Protein AF-A0A3A8QP65-F1 (afdb_monomer_lite)

Foldseek 3Di:
DDFDDQPADLPDDLQRVLVVQLCCCCPVVVQDNVQWDADDPPWRWIWRWAQLPDDPDDPVPPPPHSGGDTAWIWTDDNRGIDIDGDDDDPNDPDCVSVVVVVPDDDDDDDDPDD

Radius of gyration: 16.41 Å; chains: 1; bounding box: 45×26×49 Å

Organism: NCBI:txid2316722

Sequence (114 aa):
MNWEADVFAPEASPEDKREQLRMTLLQRYGVVENELTQLPAPWYGWEWRMAGTEWLGPPGEMPDGLGELLRDRWLVAGTSLVFLQVVSPESDPFPEGEAFLDSLRVTATEPAAR

pLDDT: mean 73.05, std 15.77, range [38.59, 94.69]

Structure (mmCIF, N/CA/C/O backbone):
data_AF-A0A3A8QP65-F1
#
_entry.id   AF-A0A3A8QP65-F1
#
loop_
_atom_site.group_PDB
_atom_site.id
_atom_site.type_symbol
_atom_site.label_atom_id
_atom_site.label_alt_id
_atom_site.label_comp_id
_atom_site.label_asym_id
_atom_site.label_entity_id
_atom_site.label_seq_id
_atom_site.pdbx_PDB_ins_code
_atom_site.Cartn_x
_atom_site.Cartn_y
_atom_site.Cartn_z
_atom_site.occupancy
_atom_site.B_iso_or_equiv
_atom_site.auth_seq_id
_atom_site.auth_comp_id
_atom_site.auth_asym_id
_atom_site.auth_atom_id
_atom_site.pdbx_PDB_model_num
ATOM 1 N N . MET A 1 1 ? -8.905 -14.075 -3.229 1.00 40.16 1 MET A N 1
ATOM 2 C CA . MET A 1 1 ? -8.876 -12.679 -2.753 1.00 40.16 1 MET A CA 1
ATOM 3 C C . MET A 1 1 ? -9.400 -12.703 -1.324 1.00 40.16 1 MET A C 1
ATOM 5 O O . MET A 1 1 ? -10.607 -12.756 -1.133 1.00 40.16 1 MET A O 1
ATOM 9 N N . ASN A 1 2 ? -8.505 -12.847 -0.343 1.00 38.59 2 ASN A N 1
ATOM 10 C CA . ASN A 1 2 ? -8.886 -12.865 1.070 1.00 38.59 2 ASN A CA 1
ATOM 11 C C . ASN A 1 2 ? -8.933 -11.416 1.542 1.00 38.59 2 ASN A C 1
ATOM 13 O O . ASN A 1 2 ? -7.901 -10.755 1.600 1.00 38.59 2 ASN A O 1
ATOM 17 N N . TRP A 1 3 ? -10.135 -10.917 1.808 1.00 43.22 3 TRP A N 1
ATOM 18 C CA . TRP A 1 3 ? -10.316 -9.661 2.520 1.00 43.22 3 TRP A CA 1
ATOM 19 C C . TRP A 1 3 ? -10.046 -9.948 3.996 1.00 43.22 3 TRP A C 1
ATOM 21 O O . TRP A 1 3 ? -10.887 -10.538 4.670 1.00 43.22 3 TRP A O 1
ATOM 31 N N . GLU A 1 4 ? -8.857 -9.607 4.484 1.00 52.56 4 GLU A N 1
ATOM 32 C CA . GLU A 1 4 ? -8.582 -9.612 5.921 1.00 52.56 4 GLU A CA 1
ATOM 33 C C . GLU A 1 4 ? -9.120 -8.297 6.492 1.00 52.56 4 GLU A C 1
ATOM 35 O O . GLU A 1 4 ? -8.492 -7.244 6.395 1.00 52.56 4 GLU A O 1
ATOM 40 N N . ALA A 1 5 ? -10.346 -8.346 7.012 1.00 53.06 5 ALA A N 1
ATOM 41 C CA . ALA A 1 5 ? -10.832 -7.298 7.895 1.00 53.06 5 ALA A CA 1
ATOM 42 C C . ALA A 1 5 ? -10.036 -7.394 9.206 1.00 53.06 5 ALA A C 1
ATOM 44 O O . ALA A 1 5 ? -9.870 -8.489 9.738 1.00 53.06 5 ALA A O 1
ATOM 45 N N . ASP A 1 6 ? -9.536 -6.255 9.685 1.00 61.16 6 ASP A N 1
ATOM 46 C CA . ASP A 1 6 ? -8.753 -6.115 10.924 1.00 61.16 6 ASP A CA 1
ATOM 47 C C . ASP A 1 6 ? -7.318 -6.677 10.879 1.00 61.16 6 ASP A C 1
ATOM 49 O O . ASP A 1 6 ? -6.883 -7.432 11.747 1.00 61.16 6 ASP A O 1
ATOM 53 N N . VAL A 1 7 ? -6.543 -6.236 9.881 1.00 76.25 7 VAL A N 1
ATOM 54 C CA . VAL A 1 7 ? -5.084 -6.469 9.795 1.00 76.25 7 VAL A CA 1
ATOM 55 C C . VAL A 1 7 ? -4.334 -5.804 10.955 1.00 76.25 7 VAL A C 1
ATOM 57 O O . VAL A 1 7 ? -3.292 -6.291 11.393 1.00 76.25 7 VAL A O 1
ATOM 60 N N . PHE A 1 8 ? -4.858 -4.684 11.452 1.00 84.38 8 PHE A N 1
ATOM 61 C CA . PHE A 1 8 ? -4.206 -3.865 12.462 1.00 84.38 8 PHE A CA 1
ATOM 62 C C . PHE A 1 8 ? -5.039 -3.742 13.733 1.00 84.38 8 PHE A C 1
ATOM 64 O O . PHE A 1 8 ? -6.259 -3.586 13.680 1.00 84.38 8 PHE A O 1
ATOM 71 N N . ALA A 1 9 ? -4.356 -3.709 14.878 1.00 84.25 9 ALA A N 1
ATOM 72 C CA . ALA A 1 9 ? -4.993 -3.530 16.175 1.00 84.25 9 ALA A CA 1
ATOM 73 C C . ALA A 1 9 ? -5.793 -2.204 16.233 1.00 84.25 9 ALA A C 1
ATOM 75 O O . ALA A 1 9 ? -5.262 -1.160 15.826 1.00 84.25 9 ALA A O 1
ATOM 76 N N . PRO A 1 10 ? -7.050 -2.203 16.721 1.00 83.94 10 PRO A N 1
ATOM 77 C CA . PRO A 1 10 ? -7.878 -0.997 16.831 1.00 83.94 10 PRO A CA 1
ATOM 78 C C . PRO A 1 10 ? -7.202 0.163 17.562 1.00 83.94 10 PRO A C 1
ATOM 80 O O . PRO A 1 10 ? -7.315 1.310 17.132 1.00 83.94 10 PRO A O 1
ATOM 83 N N . GLU A 1 11 ? -6.467 -0.152 18.623 1.00 88.00 11 GLU A N 1
ATOM 84 C CA . GLU A 1 11 ? -5.781 0.776 19.518 1.00 88.00 11 GLU A CA 1
ATOM 85 C C . GLU A 1 11 ? -4.469 1.345 18.963 1.00 88.00 11 GLU A C 1
ATOM 87 O O . GLU A 1 11 ? -3.961 2.326 19.505 1.00 88.00 11 GLU A O 1
ATOM 92 N N . ALA A 1 12 ? -3.914 0.759 17.899 1.00 87.81 12 ALA A N 1
ATOM 93 C CA . ALA A 1 12 ? -2.667 1.238 17.315 1.00 87.81 12 ALA A CA 1
ATOM 94 C C . ALA A 1 12 ? -2.876 2.566 16.569 1.00 87.81 12 ALA A C 1
ATOM 96 O O . ALA A 1 12 ? -3.863 2.747 15.838 1.00 87.81 12 ALA A O 1
ATOM 97 N N . SER A 1 13 ? -1.923 3.489 16.728 1.00 89.00 13 SER A N 1
ATOM 98 C CA . SER A 1 13 ? -1.936 4.758 15.997 1.00 89.00 13 SER A CA 1
ATOM 99 C C . SER A 1 13 ? -1.759 4.524 14.487 1.00 89.00 13 SER A C 1
ATOM 101 O O . SER A 1 13 ? -1.193 3.504 14.084 1.00 89.00 13 SER A O 1
ATOM 103 N N . PRO A 1 14 ? -2.231 5.430 13.612 1.00 85.75 14 PRO A N 1
ATOM 104 C CA . PRO A 1 14 ? -1.988 5.325 12.170 1.00 85.75 14 PRO A CA 1
ATOM 105 C C . PRO A 1 14 ? -0.501 5.175 11.807 1.00 85.75 14 PRO A C 1
ATOM 107 O O . PRO A 1 14 ? -0.156 4.443 10.877 1.00 85.75 14 PRO A O 1
ATOM 110 N N . GLU A 1 15 ? 0.383 5.826 12.561 1.00 89.00 15 GLU A N 1
ATOM 111 C CA . GLU A 1 15 ? 1.833 5.742 12.420 1.00 89.00 15 GLU A CA 1
ATOM 112 C C . GLU A 1 15 ? 2.362 4.348 12.779 1.00 89.00 15 GLU A C 1
ATOM 114 O O . GLU A 1 15 ? 3.121 3.772 11.998 1.00 89.00 15 GLU A O 1
ATOM 119 N N . ASP A 1 16 ? 1.908 3.772 13.897 1.00 91.62 16 ASP A N 1
ATOM 120 C CA . ASP A 1 16 ? 2.292 2.415 14.309 1.00 91.62 16 ASP A CA 1
ATOM 121 C C . ASP A 1 16 ? 1.823 1.376 13.287 1.00 91.62 16 ASP A C 1
ATOM 123 O O . ASP A 1 16 ? 2.572 0.476 12.912 1.00 91.62 16 ASP A O 1
ATOM 127 N N . LYS A 1 17 ? 0.596 1.530 12.774 1.00 91.94 17 LYS A N 1
ATOM 128 C CA . LYS A 1 17 ? 0.037 0.659 11.728 1.00 91.94 17 LYS A CA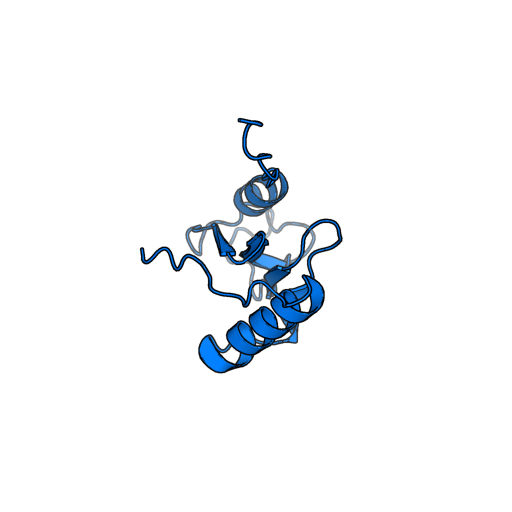 1
ATOM 129 C C . LYS A 1 17 ? 0.851 0.740 10.440 1.00 91.94 17 LYS A C 1
ATOM 131 O O . LYS A 1 17 ? 1.117 -0.283 9.809 1.00 91.94 17 LYS A O 1
ATOM 136 N N . ARG A 1 18 ? 1.294 1.943 10.058 1.00 91.81 18 ARG A N 1
ATOM 137 C CA . ARG A 1 18 ? 2.169 2.147 8.896 1.00 91.81 18 ARG A CA 1
ATOM 138 C C . ARG A 1 18 ? 3.542 1.504 9.097 1.00 91.81 18 ARG A C 1
ATOM 140 O O . ARG A 1 18 ? 4.062 0.919 8.148 1.00 91.81 18 ARG A O 1
ATOM 147 N N . GLU A 1 19 ? 4.124 1.581 10.290 1.00 93.12 19 GLU A N 1
ATOM 148 C CA . GLU A 1 19 ? 5.404 0.917 10.572 1.00 93.12 19 GLU A CA 1
ATOM 149 C C . GLU A 1 19 ? 5.250 -0.610 10.596 1.00 93.12 19 GLU A C 1
ATOM 151 O O . GLU A 1 19 ? 6.055 -1.333 10.014 1.00 93.12 19 GLU A O 1
ATOM 156 N N . GLN A 1 20 ? 4.160 -1.120 11.167 1.00 92.50 20 GLN A N 1
ATOM 157 C CA . GLN A 1 20 ? 3.845 -2.548 11.147 1.00 92.50 20 GLN A CA 1
ATOM 158 C C . GLN A 1 20 ? 3.656 -3.071 9.711 1.00 92.50 20 GLN A C 1
ATOM 160 O O . GLN A 1 20 ? 4.142 -4.153 9.363 1.00 92.50 20 GLN A O 1
ATOM 165 N N . LEU A 1 21 ? 3.008 -2.278 8.852 1.00 93.00 21 LEU A N 1
ATOM 166 C CA . LEU A 1 21 ? 2.910 -2.543 7.419 1.00 93.00 21 LEU A CA 1
ATOM 167 C C . LEU A 1 21 ? 4.296 -2.570 6.759 1.00 93.00 21 LEU A C 1
ATOM 169 O O . LEU A 1 21 ? 4.601 -3.544 6.074 1.00 93.00 21 LEU A O 1
ATOM 173 N N . ARG A 1 22 ? 5.156 -1.572 7.008 1.00 94.69 22 ARG A N 1
ATOM 174 C CA . ARG A 1 22 ? 6.536 -1.532 6.483 1.00 94.69 22 ARG A CA 1
ATOM 175 C C . ARG A 1 22 ? 7.292 -2.813 6.818 1.00 94.69 22 ARG A C 1
ATOM 177 O O . ARG A 1 22 ? 7.812 -3.473 5.926 1.00 94.69 22 ARG A O 1
ATOM 184 N N . MET A 1 23 ? 7.296 -3.202 8.092 1.00 94.69 23 MET A N 1
ATOM 185 C CA . MET A 1 23 ? 7.987 -4.407 8.557 1.00 94.69 23 MET A CA 1
ATOM 186 C C . MET A 1 23 ? 7.449 -5.669 7.879 1.00 94.69 23 MET A C 1
ATOM 188 O O . MET A 1 23 ? 8.223 -6.552 7.514 1.00 94.69 23 MET A O 1
ATOM 192 N N . THR A 1 24 ? 6.138 -5.730 7.640 1.00 92.44 24 THR A N 1
ATOM 193 C CA . THR A 1 24 ? 5.514 -6.829 6.896 1.00 92.44 24 THR A CA 1
ATOM 194 C C . THR A 1 24 ? 5.993 -6.865 5.440 1.00 92.44 24 THR A C 1
ATOM 196 O O . THR A 1 24 ? 6.353 -7.936 4.952 1.00 92.44 24 THR A O 1
ATOM 199 N N . LEU A 1 25 ? 6.044 -5.720 4.751 1.00 91.25 25 LEU A N 1
ATOM 200 C CA . LEU A 1 25 ? 6.527 -5.620 3.365 1.00 91.25 25 LEU A CA 1
ATOM 201 C C . LEU A 1 25 ? 7.989 -6.067 3.238 1.00 91.25 25 LEU A C 1
ATOM 203 O O . LEU A 1 25 ? 8.309 -6.884 2.375 1.00 91.25 25 LEU A O 1
ATOM 207 N N . LEU A 1 26 ? 8.849 -5.620 4.154 1.00 92.44 26 LEU A N 1
ATOM 208 C CA . LEU A 1 26 ? 10.267 -5.984 4.164 1.00 92.44 26 LEU A CA 1
ATOM 209 C C . LEU A 1 26 ? 10.485 -7.470 4.490 1.00 92.44 26 LEU A C 1
ATOM 211 O O . LEU A 1 26 ? 11.202 -8.171 3.782 1.00 92.44 26 LEU A O 1
ATOM 215 N N . GLN A 1 27 ? 9.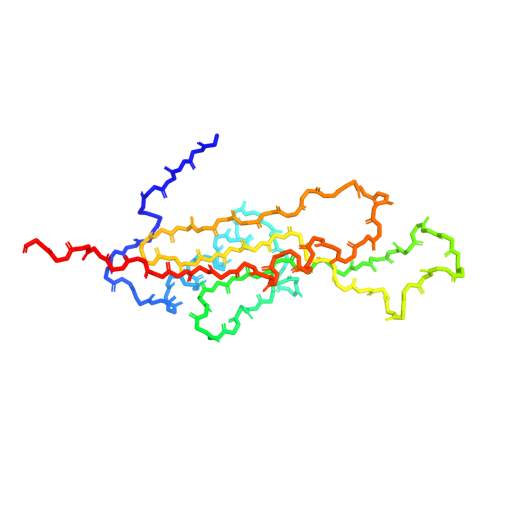875 -7.974 5.566 1.00 92.00 27 GLN A N 1
ATOM 216 C CA . GLN A 1 27 ? 10.210 -9.298 6.106 1.00 92.00 27 GLN A CA 1
ATOM 217 C C . GLN A 1 27 ? 9.435 -10.443 5.457 1.00 92.00 27 GLN A C 1
ATOM 219 O O . GLN A 1 27 ? 9.977 -11.534 5.293 1.00 92.00 27 GLN A O 1
ATOM 224 N N . ARG A 1 28 ? 8.155 -10.225 5.130 1.00 88.25 28 ARG A N 1
ATOM 225 C CA . ARG A 1 28 ? 7.280 -11.276 4.592 1.00 88.25 28 ARG A CA 1
ATOM 226 C C . ARG A 1 28 ? 7.256 -11.279 3.072 1.00 88.25 28 ARG A C 1
ATOM 228 O O . ARG A 1 28 ? 7.219 -12.355 2.482 1.00 88.25 28 ARG A O 1
ATOM 235 N N . TYR A 1 29 ? 7.247 -10.097 2.461 1.00 85.75 29 TYR A N 1
ATOM 236 C CA . TYR A 1 29 ? 7.159 -9.953 1.008 1.00 85.75 29 TYR A CA 1
ATOM 237 C C . TYR A 1 29 ? 8.516 -9.700 0.342 1.00 85.75 29 TYR A C 1
ATOM 239 O O . TYR A 1 29 ? 8.608 -9.798 -0.876 1.00 85.75 29 TYR A O 1
ATOM 247 N N . GLY A 1 30 ? 9.573 -9.451 1.125 1.00 87.81 30 GLY A N 1
ATOM 248 C CA . GLY A 1 30 ? 10.932 -9.289 0.607 1.00 87.81 30 GLY A CA 1
ATOM 249 C C . GLY A 1 30 ? 11.129 -8.015 -0.212 1.00 87.81 30 GLY A C 1
ATOM 250 O O . GLY A 1 30 ? 12.057 -7.963 -1.016 1.00 87.81 30 GLY A O 1
ATOM 251 N N . VAL A 1 31 ? 10.262 -7.012 -0.035 1.00 88.06 31 VAL A N 1
ATOM 252 C CA . VAL A 1 31 ? 10.402 -5.717 -0.709 1.00 88.06 31 VAL A CA 1
ATOM 253 C C . VAL A 1 31 ? 11.691 -5.051 -0.237 1.00 88.06 31 VAL A C 1
ATOM 255 O O . VAL A 1 31 ? 12.002 -5.074 0.957 1.00 88.06 31 VAL A O 1
ATOM 258 N N . VAL A 1 32 ? 12.450 -4.460 -1.159 1.00 89.06 32 VAL A N 1
ATOM 259 C CA . VAL A 1 32 ? 13.688 -3.767 -0.805 1.00 89.06 32 VAL A CA 1
ATOM 260 C C . VAL A 1 32 ? 13.349 -2.395 -0.227 1.00 89.06 32 VAL A C 1
ATOM 262 O O . VAL A 1 32 ? 12.533 -1.652 -0.761 1.00 89.06 32 VAL A O 1
ATOM 265 N N . GLU A 1 33 ? 13.968 -2.046 0.897 1.00 88.50 33 GLU A N 1
ATOM 266 C CA . GLU A 1 33 ? 13.617 -0.840 1.653 1.00 88.50 33 GLU A CA 1
ATOM 267 C C . GLU A 1 33 ? 13.783 0.462 0.860 1.00 88.50 33 GLU A C 1
ATOM 269 O O . GLU A 1 33 ? 12.971 1.370 1.002 1.00 88.50 33 GLU A O 1
ATOM 274 N N . ASN A 1 34 ? 14.796 0.548 -0.002 1.00 86.62 34 ASN A N 1
ATOM 275 C CA . ASN A 1 34 ? 15.034 1.714 -0.855 1.00 86.62 34 ASN A CA 1
ATOM 276 C C . ASN A 1 34 ? 14.024 1.851 -2.006 1.00 86.62 34 ASN A C 1
ATOM 278 O O . ASN A 1 34 ? 14.029 2.876 -2.677 1.00 86.62 34 ASN A O 1
ATOM 282 N N . GLU A 1 35 ? 13.189 0.841 -2.237 1.00 86.69 35 GLU A N 1
ATOM 283 C CA . GLU A 1 35 ? 12.097 0.866 -3.213 1.00 86.69 35 GLU A CA 1
ATOM 284 C C . GLU A 1 35 ? 10.757 1.225 -2.544 1.00 86.69 35 GLU A C 1
ATOM 286 O O . GLU A 1 35 ? 9.736 1.367 -3.218 1.00 86.69 35 GLU A O 1
ATOM 291 N N . LEU A 1 36 ? 10.734 1.379 -1.213 1.00 89.94 36 LEU A N 1
ATOM 292 C CA . LEU A 1 36 ? 9.555 1.806 -0.469 1.00 89.94 36 LEU A CA 1
ATOM 293 C C . LEU A 1 36 ? 9.543 3.321 -0.273 1.00 89.94 36 LEU A C 1
ATOM 295 O O . LEU A 1 36 ? 10.356 3.889 0.454 1.00 89.94 36 LEU A O 1
ATOM 299 N N . THR A 1 37 ? 8.538 3.970 -0.851 1.00 89.75 37 THR A N 1
ATOM 300 C CA . THR A 1 37 ? 8.248 5.384 -0.614 1.00 89.75 37 THR A CA 1
ATOM 301 C C . THR A 1 37 ? 7.092 5.517 0.365 1.00 89.75 37 THR A C 1
ATOM 303 O O . THR A 1 37 ? 6.028 4.923 0.191 1.00 89.75 37 THR A O 1
ATOM 306 N N . GLN A 1 38 ? 7.287 6.301 1.422 1.00 90.38 38 GLN A N 1
ATOM 307 C CA . GLN A 1 38 ? 6.220 6.591 2.372 1.00 90.38 38 GLN A CA 1
ATOM 308 C C . GLN A 1 38 ? 5.193 7.529 1.732 1.00 90.38 38 GLN A C 1
ATOM 310 O O . GLN A 1 38 ? 5.556 8.577 1.197 1.00 90.38 38 GLN A O 1
ATOM 315 N N . LEU A 1 39 ? 3.905 7.213 1.865 1.00 86.69 39 LEU A N 1
ATOM 316 C CA . LEU A 1 39 ? 2.855 8.120 1.413 1.00 86.69 39 LEU A CA 1
ATOM 317 C C . LEU A 1 39 ? 2.794 9.392 2.283 1.00 86.69 39 LEU A C 1
ATOM 319 O O . LEU A 1 39 ? 2.973 9.319 3.510 1.00 86.69 39 LEU A O 1
ATOM 323 N N . PRO A 1 40 ? 2.539 10.565 1.673 1.00 81.19 40 PRO A N 1
ATOM 324 C CA . PRO A 1 40 ? 2.340 11.804 2.410 1.00 81.19 40 PRO A CA 1
ATOM 325 C C . PRO A 1 40 ? 0.959 11.837 3.078 1.00 81.19 40 PRO A C 1
ATOM 327 O O . PRO A 1 40 ? 0.001 11.213 2.619 1.00 81.19 40 PRO A O 1
ATOM 330 N N . ALA A 1 41 ? 0.834 12.639 4.139 1.00 76.38 41 ALA A N 1
ATOM 331 C CA . ALA A 1 41 ? -0.457 12.920 4.764 1.00 76.38 41 ALA A CA 1
ATOM 332 C C . ALA A 1 41 ? -1.473 13.457 3.724 1.00 76.38 41 ALA A C 1
ATOM 334 O O . ALA A 1 41 ? -1.082 14.201 2.822 1.00 76.38 41 ALA A O 1
ATOM 335 N N . PRO A 1 42 ? -2.773 13.123 3.837 1.00 75.19 42 PRO A N 1
ATOM 336 C CA . PRO A 1 42 ? -3.427 12.408 4.940 1.00 75.19 42 PRO A CA 1
ATOM 337 C C . PRO A 1 42 ? -3.341 10.874 4.843 1.00 75.19 42 PRO A C 1
ATOM 339 O O . PRO A 1 42 ? -3.961 10.175 5.642 1.00 75.19 42 PRO A O 1
ATOM 342 N N . TRP A 1 43 ? -2.611 10.340 3.864 1.00 81.31 43 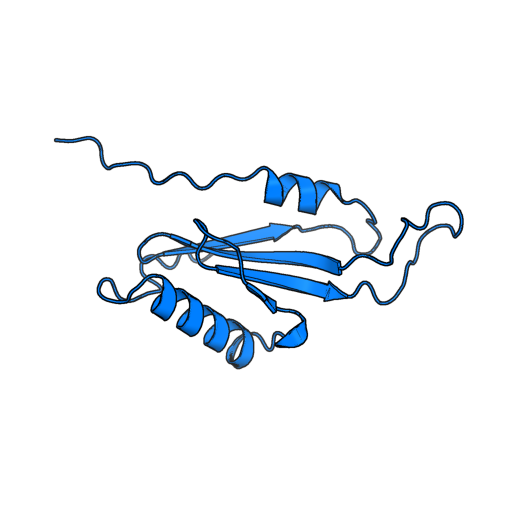TRP A N 1
ATOM 343 C CA . TRP A 1 43 ? -2.533 8.907 3.614 1.00 81.31 43 TRP A CA 1
ATOM 344 C C . TRP A 1 43 ? -1.473 8.251 4.497 1.00 81.31 43 TRP A C 1
ATOM 346 O O . TRP A 1 43 ? -0.317 8.671 4.542 1.00 81.31 43 TRP A O 1
ATOM 356 N N . TYR A 1 44 ? -1.859 7.178 5.180 1.00 86.38 44 TYR A N 1
ATOM 357 C CA . TYR A 1 44 ? -0.950 6.374 5.987 1.00 86.38 44 TYR A CA 1
ATOM 358 C C . TYR A 1 44 ? -0.653 5.083 5.240 1.00 86.38 44 TYR A C 1
ATOM 360 O O . TYR A 1 44 ? -1.512 4.216 5.149 1.00 86.38 44 TYR A O 1
ATOM 368 N N . GLY A 1 45 ? 0.540 4.954 4.666 1.00 90.88 45 GLY A N 1
ATOM 369 C CA . GLY A 1 45 ? 0.872 3.780 3.869 1.00 90.88 45 GLY A CA 1
ATOM 370 C C . GLY A 1 45 ? 2.205 3.882 3.145 1.00 90.88 45 GLY A C 1
ATOM 371 O O . GLY A 1 45 ? 3.006 4.777 3.431 1.00 90.88 45 GLY A O 1
ATOM 372 N N . TRP A 1 46 ? 2.411 2.955 2.215 1.00 91.56 46 TRP A N 1
ATOM 373 C CA . TRP A 1 46 ? 3.646 2.800 1.455 1.00 91.56 46 TRP A CA 1
ATOM 374 C C . TRP A 1 46 ? 3.357 2.517 -0.012 1.00 91.56 46 TRP A C 1
ATOM 376 O O . TRP A 1 46 ? 2.381 1.847 -0.356 1.00 91.56 46 TRP A O 1
ATOM 386 N N . GLU A 1 47 ? 4.248 3.005 -0.856 1.00 89.56 47 GLU A N 1
ATOM 387 C CA . GLU A 1 47 ? 4.322 2.706 -2.276 1.00 89.56 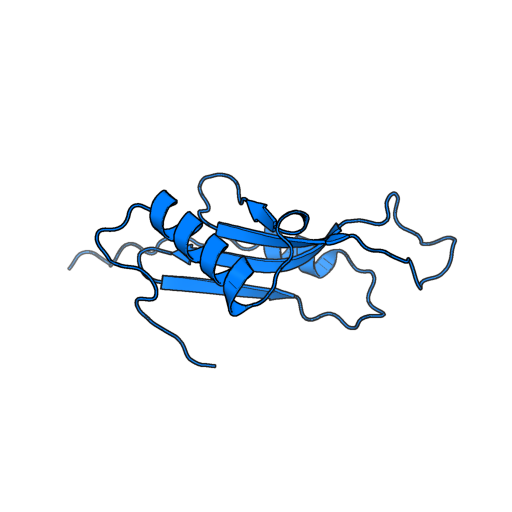47 GLU A CA 1
ATOM 388 C C . GLU A 1 47 ? 5.568 1.889 -2.540 1.00 89.56 47 GLU A C 1
ATOM 390 O O . GLU A 1 47 ? 6.643 2.240 -2.057 1.00 89.56 47 GLU A O 1
ATOM 395 N N . TRP A 1 48 ? 5.428 0.829 -3.326 1.00 86.25 48 TRP A N 1
ATOM 396 C CA . TRP A 1 48 ? 6.574 0.145 -3.893 1.00 86.25 48 TRP A CA 1
ATOM 397 C C . TRP A 1 48 ? 6.820 0.666 -5.301 1.00 86.25 48 TRP A C 1
ATOM 399 O O . TRP A 1 48 ? 6.024 0.460 -6.225 1.00 86.25 48 TRP A O 1
ATOM 409 N N . ARG A 1 49 ? 7.934 1.379 -5.420 1.00 78.81 49 ARG A N 1
ATOM 410 C CA . ARG A 1 49 ? 8.435 1.995 -6.634 1.00 78.81 49 ARG A CA 1
ATOM 411 C C . ARG A 1 49 ? 9.705 1.268 -7.051 1.00 78.81 49 ARG A C 1
ATOM 413 O O . ARG A 1 49 ? 10.735 1.386 -6.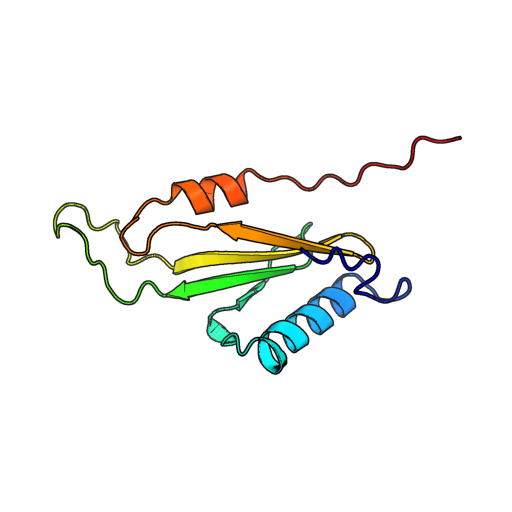396 1.00 78.81 49 ARG A O 1
ATOM 420 N N . MET A 1 50 ? 9.630 0.496 -8.131 1.00 71.19 50 MET A N 1
ATOM 421 C CA . MET A 1 50 ? 10.828 -0.123 -8.696 1.00 71.19 50 MET A CA 1
ATOM 422 C C . MET A 1 50 ? 11.519 0.885 -9.605 1.00 71.19 50 MET A C 1
ATOM 424 O O . MET A 1 50 ? 10.879 1.466 -10.482 1.00 71.19 50 MET A O 1
ATOM 428 N N . ALA A 1 51 ? 12.827 1.066 -9.430 1.00 63.88 51 ALA A N 1
ATOM 429 C CA . ALA A 1 51 ? 13.622 1.798 -10.404 1.00 63.88 51 ALA A CA 1
ATOM 430 C C . ALA A 1 51 ? 13.471 1.098 -11.763 1.00 63.88 51 ALA A C 1
ATOM 432 O O . ALA A 1 51 ? 13.782 -0.090 -11.878 1.00 63.88 51 ALA A O 1
ATOM 433 N N . GLY A 1 52 ? 12.959 1.801 -12.777 1.00 60.34 52 GLY A N 1
ATOM 434 C CA . GLY A 1 52 ? 12.922 1.283 -14.139 1.00 60.34 52 GLY A CA 1
ATOM 435 C C . GLY A 1 52 ? 14.354 1.052 -14.605 1.00 60.34 52 GLY A C 1
ATOM 436 O O . GLY A 1 52 ? 15.044 1.992 -14.981 1.00 60.34 52 GLY A O 1
ATOM 437 N N . THR A 1 53 ? 14.851 -0.179 -14.508 1.00 52.75 53 THR A N 1
ATOM 438 C CA . THR A 1 53 ? 16.264 -0.454 -14.784 1.00 52.75 53 THR A CA 1
ATOM 439 C C . THR A 1 53 ? 16.583 -0.390 -16.270 1.00 52.75 53 THR A C 1
ATOM 441 O O . THR A 1 53 ? 17.705 -0.028 -16.610 1.00 52.75 53 THR A O 1
ATOM 444 N N . GLU A 1 54 ? 15.622 -0.649 -17.162 1.00 52.78 54 GLU A N 1
ATOM 445 C CA . GLU A 1 54 ? 15.835 -0.572 -18.609 1.00 52.78 54 GLU A CA 1
ATOM 446 C C . GLU A 1 54 ? 14.557 -0.167 -19.358 1.00 52.78 54 GLU A C 1
ATOM 448 O O . GLU A 1 54 ? 13.483 -0.734 -19.164 1.00 52.78 54 GLU A O 1
ATOM 453 N N . TRP A 1 55 ? 14.684 0.812 -20.257 1.00 57.03 55 TRP A N 1
ATOM 454 C CA . TRP A 1 55 ? 13.665 1.133 -21.252 1.00 57.03 55 TRP A CA 1
ATOM 455 C C . TRP A 1 55 ? 13.779 0.121 -22.389 1.00 57.03 55 TRP A C 1
ATOM 457 O O . TRP A 1 55 ? 14.766 0.121 -23.124 1.00 57.03 55 TRP A O 1
ATOM 467 N N . LEU A 1 56 ? 12.771 -0.738 -22.539 1.00 55.31 56 LEU A N 1
ATOM 468 C CA . LEU A 1 56 ? 12.714 -1.749 -23.604 1.00 55.31 56 LEU A CA 1
ATOM 469 C C . LEU A 1 56 ? 11.969 -1.259 -24.864 1.00 55.31 56 LEU A C 1
ATOM 471 O O . LEU A 1 56 ? 11.791 -2.026 -25.811 1.00 55.31 56 LEU A O 1
ATOM 475 N N . GLY A 1 57 ? 11.517 0.000 -24.882 1.00 60.19 57 GLY A N 1
ATOM 476 C CA . GLY A 1 57 ? 10.794 0.609 -26.002 1.00 60.19 57 GLY A CA 1
ATOM 477 C C . GLY A 1 57 ? 11.696 1.314 -27.033 1.00 60.19 57 GLY A C 1
ATOM 478 O O . GLY A 1 57 ? 12.926 1.292 -26.933 1.00 60.19 57 GLY A O 1
ATOM 479 N N . PRO A 1 58 ? 11.110 1.973 -28.051 1.00 63.38 58 PRO A N 1
ATOM 480 C CA . PRO A 1 58 ? 11.860 2.705 -29.070 1.00 63.38 58 PRO A CA 1
ATOM 481 C C . PRO A 1 58 ? 12.704 3.839 -28.452 1.00 63.38 58 PRO A C 1
ATOM 483 O O . PRO A 1 58 ? 12.178 4.613 -27.653 1.00 63.38 58 PRO A O 1
ATOM 486 N N . PRO A 1 59 ? 13.983 4.022 -28.835 1.00 56.62 59 PRO A N 1
ATOM 487 C CA . PRO A 1 59 ? 14.859 5.041 -28.239 1.00 56.62 59 PRO A CA 1
ATOM 488 C C . PRO A 1 59 ? 14.358 6.491 -28.354 1.00 56.62 59 PRO A C 1
ATOM 490 O O . PRO A 1 59 ? 14.764 7.339 -27.570 1.00 56.62 59 PRO A O 1
ATOM 493 N N . GLY A 1 60 ? 13.497 6.787 -29.335 1.00 59.72 60 GLY A N 1
ATOM 494 C CA . GLY A 1 60 ? 12.914 8.120 -29.551 1.00 59.72 60 GLY A CA 1
ATOM 495 C C . GLY A 1 60 ? 11.640 8.404 -28.751 1.00 59.72 60 GLY A C 1
ATOM 496 O O . GLY A 1 60 ? 11.126 9.514 -28.822 1.00 59.72 60 GLY A O 1
ATOM 497 N N . GLU A 1 61 ? 11.135 7.409 -28.022 1.00 61.72 61 GLU A N 1
ATOM 498 C CA . GLU A 1 61 ? 9.945 7.499 -27.167 1.00 61.72 61 GLU A CA 1
ATOM 499 C C . GLU A 1 61 ? 10.295 7.314 -25.688 1.00 61.72 61 GLU A C 1
ATOM 501 O O . GLU A 1 61 ? 9.400 7.266 -24.849 1.00 61.72 61 GLU A O 1
ATOM 506 N N . MET A 1 62 ? 11.592 7.204 -25.366 1.00 57.06 62 MET A N 1
ATOM 507 C CA . MET A 1 62 ? 12.045 7.110 -23.986 1.00 57.06 62 MET A CA 1
ATOM 508 C C . MET A 1 62 ? 11.570 8.363 -23.236 1.00 57.06 62 MET A C 1
ATOM 510 O O . MET A 1 62 ? 11.968 9.468 -23.619 1.00 57.06 62 MET A O 1
ATOM 514 N N . PRO A 1 63 ? 10.717 8.224 -22.207 1.00 57.84 63 PRO A N 1
ATOM 515 C CA . PRO A 1 63 ? 10.305 9.364 -21.405 1.00 57.84 63 PRO A CA 1
ATOM 516 C C . PRO A 1 63 ? 11.533 9.988 -20.728 1.00 57.84 63 PRO A C 1
ATOM 518 O O . PRO A 1 63 ? 12.512 9.298 -20.433 1.00 57.84 63 PRO A O 1
ATOM 521 N N . ASP A 1 64 ? 11.500 11.306 -20.510 1.00 50.75 64 ASP A N 1
ATOM 522 C CA . ASP A 1 64 ? 12.570 12.023 -19.814 1.00 50.75 64 ASP A CA 1
ATOM 523 C C . ASP A 1 64 ? 12.689 11.493 -18.375 1.00 50.75 64 ASP A C 1
ATOM 525 O O . ASP A 1 64 ? 11.948 11.885 -17.475 1.00 50.75 64 ASP A O 1
ATOM 529 N N . GLY A 1 65 ? 13.632 10.567 -18.188 1.00 50.41 65 GLY A N 1
ATOM 530 C CA . GLY A 1 65 ? 13.827 9.793 -16.969 1.00 50.41 65 GLY A CA 1
ATOM 531 C C . GLY A 1 65 ? 13.312 8.365 -17.135 1.00 50.41 65 GLY A C 1
ATOM 532 O O . GLY A 1 65 ? 12.129 8.140 -17.374 1.00 50.41 65 GLY A O 1
ATOM 533 N N . LEU A 1 66 ? 14.198 7.383 -16.955 1.00 54.09 66 LEU A N 1
ATOM 534 C CA . LEU A 1 66 ? 13.781 6.040 -16.553 1.00 54.09 66 LEU A CA 1
ATOM 535 C C . LEU A 1 66 ? 13.093 6.185 -15.192 1.00 54.09 66 LEU A C 1
ATOM 537 O O . LEU A 1 66 ? 13.751 6.220 -14.154 1.00 54.09 66 LEU A O 1
ATOM 541 N N . GLY A 1 67 ? 11.787 6.435 -15.229 1.00 57.66 67 GLY A N 1
ATOM 542 C CA . GLY A 1 67 ? 10.992 6.737 -14.053 1.00 57.66 67 GLY A CA 1
ATOM 543 C C . GLY A 1 67 ? 10.953 5.553 -13.099 1.00 57.66 67 GLY A C 1
ATOM 544 O O . GLY A 1 67 ? 11.068 4.390 -13.494 1.00 57.66 67 GLY A O 1
ATOM 545 N N . GLU A 1 68 ? 10.789 5.852 -11.819 1.00 63.59 68 GLU A N 1
ATOM 546 C CA . GLU A 1 68 ? 10.357 4.853 -10.857 1.00 63.59 68 GLU A CA 1
ATOM 547 C C . GLU A 1 68 ? 8.949 4.380 -11.243 1.00 63.59 68 GLU A C 1
ATOM 549 O O . GLU A 1 68 ? 8.028 5.185 -11.354 1.00 63.59 68 GLU A O 1
ATOM 554 N N . LEU A 1 69 ? 8.772 3.080 -11.467 1.00 70.12 69 LEU A N 1
ATOM 555 C CA . LEU A 1 69 ? 7.471 2.502 -11.783 1.00 70.12 69 LEU A CA 1
ATOM 556 C C . LEU A 1 69 ? 6.743 2.158 -10.486 1.00 70.12 69 LEU A C 1
ATOM 558 O O . LEU A 1 69 ? 7.195 1.300 -9.719 1.00 70.12 69 LEU A O 1
ATOM 562 N N . LEU A 1 70 ? 5.590 2.791 -10.265 1.00 73.38 70 LEU A N 1
ATOM 563 C CA . LEU A 1 70 ? 4.686 2.439 -9.176 1.00 73.38 70 LEU A CA 1
ATOM 564 C C . LEU A 1 70 ? 4.041 1.076 -9.458 1.00 73.38 70 LEU A C 1
ATOM 566 O O . LEU A 1 70 ? 3.231 0.935 -10.373 1.00 73.38 70 LEU A O 1
ATOM 570 N N . ARG A 1 71 ? 4.404 0.066 -8.666 1.00 76.56 71 ARG A N 1
ATOM 571 C CA . ARG A 1 71 ? 3.848 -1.291 -8.779 1.00 76.56 71 ARG A CA 1
ATOM 572 C C . ARG A 1 71 ? 2.602 -1.440 -7.931 1.00 76.56 71 ARG A C 1
ATOM 574 O O . ARG A 1 71 ? 1.522 -1.778 -8.416 1.00 76.56 71 ARG A O 1
ATOM 581 N N . ASP A 1 72 ? 2.789 -1.133 -6.660 1.00 84.81 72 ASP A N 1
ATOM 582 C CA . ASP A 1 72 ? 1.875 -1.483 -5.598 1.00 84.81 72 ASP A CA 1
ATOM 583 C C . ASP A 1 72 ? 1.766 -0.316 -4.612 1.00 84.81 72 ASP A C 1
ATOM 585 O O . ASP A 1 72 ? 2.756 0.336 -4.266 1.00 84.81 72 ASP A O 1
ATOM 589 N N . ARG A 1 73 ? 0.551 -0.072 -4.125 1.00 87.94 73 ARG A N 1
ATOM 590 C CA . ARG A 1 73 ? 0.256 0.910 -3.084 1.00 87.94 73 ARG A CA 1
ATOM 591 C C . ARG A 1 73 ? -0.558 0.247 -1.980 1.00 87.94 73 ARG A C 1
ATOM 593 O O . ARG A 1 73 ? -1.634 -0.301 -2.218 1.00 87.94 73 ARG A O 1
ATOM 600 N N . TRP A 1 74 ? -0.070 0.355 -0.752 1.00 90.50 74 TRP A N 1
ATOM 601 C CA . TRP A 1 74 ? -0.757 -0.118 0.445 1.00 90.50 74 TRP A CA 1
ATOM 602 C C . TRP A 1 74 ? -1.157 1.060 1.319 1.00 90.50 74 TRP A C 1
ATOM 604 O O . TRP A 1 74 ? -0.326 1.897 1.665 1.00 90.50 74 TRP A O 1
ATOM 614 N N . LEU A 1 75 ? -2.426 1.099 1.708 1.00 88.50 75 LEU A N 1
ATOM 615 C CA . LEU A 1 75 ? -3.028 2.151 2.519 1.00 88.50 75 LEU A CA 1
ATOM 616 C C . LEU A 1 75 ? -3.631 1.549 3.788 1.00 88.50 75 LEU A C 1
ATOM 618 O O . LEU A 1 75 ? -4.411 0.600 3.735 1.00 88.50 75 LEU A O 1
ATOM 622 N N . VAL A 1 76 ? -3.318 2.143 4.931 1.00 87.44 76 VAL A N 1
ATOM 623 C CA . VAL A 1 76 ? -3.993 1.886 6.200 1.00 87.44 76 VAL A CA 1
ATOM 624 C C . VAL A 1 76 ? -5.303 2.674 6.212 1.00 87.44 76 VAL A C 1
ATOM 626 O O . VAL A 1 76 ? -5.303 3.902 6.137 1.00 87.44 76 VAL A O 1
ATOM 629 N N . ALA A 1 77 ? -6.424 1.966 6.336 1.00 84.25 77 ALA A N 1
ATOM 630 C CA . ALA A 1 77 ? -7.761 2.540 6.443 1.00 84.25 77 ALA A CA 1
ATOM 631 C C . ALA A 1 77 ? -8.427 2.051 7.740 1.00 84.25 77 ALA A C 1
ATOM 633 O O . ALA A 1 77 ? -9.014 0.970 7.793 1.00 84.25 77 ALA A O 1
ATOM 634 N N . GLY A 1 78 ? -8.309 2.833 8.818 1.00 83.69 78 GLY A N 1
ATOM 635 C CA . GLY A 1 78 ? -8.801 2.440 10.144 1.00 83.69 78 GLY A CA 1
ATOM 636 C C . GLY A 1 78 ? -8.006 1.266 10.729 1.00 83.69 78 GLY A C 1
ATOM 637 O O . GLY A 1 78 ? -6.861 1.443 11.149 1.00 83.69 78 GLY A O 1
ATOM 638 N N . THR A 1 79 ? -8.617 0.082 10.791 1.00 84.88 79 THR A N 1
ATOM 639 C CA . THR A 1 79 ? -7.987 -1.206 11.169 1.00 84.88 79 THR A CA 1
ATOM 640 C C . THR A 1 79 ? -7.675 -2.091 9.964 1.00 84.88 79 THR A C 1
ATOM 642 O O . THR A 1 79 ? -7.084 -3.160 10.105 1.00 84.88 79 THR A O 1
ATOM 645 N N . SER A 1 80 ? -8.075 -1.657 8.770 1.00 82.75 80 SER A N 1
ATOM 646 C CA . SER A 1 80 ? -7.991 -2.435 7.539 1.00 82.75 80 SER A CA 1
ATOM 647 C C . SER A 1 80 ? -6.822 -1.997 6.660 1.00 82.75 80 SER A C 1
ATOM 649 O O . SER A 1 80 ? -6.284 -0.894 6.795 1.00 82.75 80 SER A O 1
ATOM 651 N N . LEU A 1 81 ? -6.459 -2.874 5.726 1.00 85.88 81 LEU A N 1
ATOM 652 C CA . LEU A 1 81 ? -5.474 -2.627 4.682 1.00 85.88 81 LEU A CA 1
ATOM 653 C C . LEU A 1 81 ? -6.185 -2.544 3.329 1.00 85.88 81 LEU A C 1
ATOM 655 O O . LEU A 1 81 ? -6.891 -3.471 2.937 1.00 85.88 81 LEU A O 1
ATOM 659 N N . VAL A 1 82 ? -5.972 -1.452 2.602 1.00 85.75 82 VAL A N 1
ATOM 660 C CA . VAL A 1 82 ? -6.359 -1.330 1.195 1.00 85.75 82 VAL A CA 1
ATOM 661 C C . VAL A 1 82 ? -5.110 -1.545 0.354 1.00 85.75 82 VAL A C 1
ATOM 663 O O . VAL A 1 82 ? -4.131 -0.815 0.490 1.00 85.75 82 VAL A O 1
ATOM 666 N N . PHE A 1 83 ? -5.151 -2.559 -0.503 1.00 86.81 83 PHE A N 1
ATOM 667 C CA . PHE A 1 83 ? -4.091 -2.865 -1.454 1.00 86.81 83 PHE A CA 1
ATOM 668 C C . PHE A 1 83 ? -4.547 -2.493 -2.862 1.00 86.81 83 PHE A C 1
ATOM 670 O O . PHE A 1 83 ? -5.590 -2.958 -3.325 1.00 86.81 83 PHE A O 1
ATOM 677 N N . LEU A 1 84 ? -3.770 -1.643 -3.522 1.00 82.31 84 LEU A N 1
ATOM 678 C CA . LEU A 1 84 ? -3.986 -1.207 -4.890 1.00 82.31 84 LEU A CA 1
ATOM 679 C C . LEU A 1 84 ? -2.779 -1.630 -5.715 1.00 82.31 84 LEU A C 1
ATOM 681 O O . LEU A 1 84 ? -1.646 -1.309 -5.371 1.00 82.31 84 LEU A O 1
ATOM 685 N N . GLN A 1 85 ? -3.041 -2.334 -6.805 1.00 77.88 85 GLN A N 1
ATOM 686 C CA . GLN A 1 85 ? -2.016 -2.832 -7.707 1.00 77.88 85 GLN A CA 1
ATOM 687 C C . GLN A 1 85 ? -2.328 -2.364 -9.119 1.00 77.88 85 GLN A C 1
ATOM 689 O O . GLN A 1 85 ? -3.468 -2.480 -9.579 1.00 77.88 85 GLN A O 1
ATOM 694 N N . VAL A 1 86 ? -1.305 -1.872 -9.809 1.00 70.19 86 VAL A N 1
ATOM 695 C CA . VAL A 1 86 ? -1.369 -1.622 -11.248 1.00 70.19 86 VAL A CA 1
ATOM 696 C C . VAL A 1 86 ? -0.820 -2.856 -11.944 1.00 70.19 86 VAL A C 1
ATOM 698 O O . VAL A 1 86 ? 0.364 -3.169 -11.855 1.00 70.19 86 VAL A O 1
ATOM 701 N N . VAL A 1 87 ? -1.699 -3.580 -12.633 1.00 68.44 87 VAL A N 1
ATOM 702 C CA . VAL A 1 87 ? -1.301 -4.711 -13.472 1.00 68.44 87 VAL A CA 1
ATOM 703 C C . VAL A 1 87 ? -1.161 -4.201 -14.898 1.00 68.44 87 VAL A C 1
ATOM 705 O O . VAL A 1 87 ? -2.153 -4.095 -15.617 1.00 68.44 87 VAL A O 1
ATOM 708 N N . SER A 1 88 ? 0.067 -3.886 -15.295 1.00 59.12 88 SER A N 1
ATOM 709 C CA . SER A 1 88 ? 0.418 -3.601 -16.683 1.00 59.12 88 SER A CA 1
ATOM 710 C C . SER A 1 88 ? 1.300 -4.726 -17.249 1.00 59.12 88 SER A C 1
ATOM 712 O O . SER A 1 88 ? 2.041 -5.376 -16.499 1.00 59.12 88 SER A O 1
ATOM 714 N N . PRO A 1 89 ? 1.207 -5.027 -18.556 1.00 59.94 89 PRO A N 1
ATOM 715 C CA . PRO A 1 89 ? 2.199 -5.857 -19.233 1.00 59.94 89 PRO A CA 1
ATOM 716 C C . PRO A 1 89 ? 3.610 -5.299 -19.006 1.00 59.94 89 PRO A C 1
ATOM 718 O O . PRO A 1 89 ? 3.794 -4.091 -18.999 1.00 59.94 89 PRO A O 1
ATOM 721 N N . GLU A 1 90 ? 4.636 -6.147 -18.897 1.00 54.44 90 GLU A N 1
ATOM 722 C CA . GLU A 1 90 ? 6.032 -5.673 -18.776 1.00 54.44 90 GLU A CA 1
ATOM 723 C C . GLU A 1 90 ? 6.474 -4.796 -19.962 1.00 54.44 90 GLU A C 1
ATOM 725 O O . GLU A 1 90 ? 7.389 -3.989 -19.840 1.00 54.44 90 GLU A O 1
ATOM 730 N N . SER A 1 91 ? 5.808 -4.950 -21.108 1.00 55.53 91 SER A N 1
ATOM 731 C CA . SER A 1 91 ? 6.015 -4.158 -22.318 1.00 55.53 91 SER A CA 1
ATOM 732 C C . SER A 1 91 ? 5.238 -2.841 -22.342 1.00 55.53 91 SER A C 1
ATOM 734 O O . SER A 1 91 ? 5.244 -2.178 -23.375 1.00 55.53 91 SER A O 1
ATOM 736 N N . ASP A 1 92 ? 4.487 -2.522 -21.291 1.00 57.78 92 ASP A N 1
ATOM 737 C CA . ASP A 1 92 ? 3.638 -1.342 -21.213 1.00 57.78 92 ASP A CA 1
ATOM 738 C C . ASP A 1 92 ? 4.398 -0.193 -20.525 1.00 57.78 92 ASP A C 1
ATOM 740 O O . ASP A 1 92 ? 4.653 -0.252 -19.318 1.00 57.78 92 ASP A O 1
ATOM 744 N N . PRO A 1 93 ? 4.788 0.842 -21.288 1.00 52.91 93 PRO A N 1
ATOM 745 C CA . PRO A 1 93 ? 5.529 1.979 -20.771 1.00 52.91 93 PRO A CA 1
ATOM 746 C C . PRO A 1 93 ? 4.640 3.068 -20.153 1.00 52.91 93 PRO A C 1
ATOM 748 O O . PRO A 1 93 ? 5.149 4.149 -19.846 1.00 52.91 93 PRO A O 1
ATOM 751 N N . PHE A 1 94 ? 3.319 2.872 -20.054 1.00 55.31 94 PHE A N 1
ATOM 752 C CA . PHE A 1 94 ? 2.411 3.992 -19.838 1.00 55.31 94 PHE A CA 1
ATOM 753 C C . PHE A 1 94 ? 2.307 4.440 -18.366 1.00 55.31 94 PHE A C 1
ATOM 755 O O . PHE A 1 94 ? 2.069 3.628 -17.469 1.00 55.31 94 PHE A O 1
ATOM 762 N N . PRO A 1 95 ? 2.341 5.765 -18.109 1.00 60.62 95 PRO A N 1
ATOM 763 C CA . PRO A 1 95 ? 2.090 6.356 -16.790 1.00 60.62 95 PRO A CA 1
ATOM 764 C C . PRO A 1 95 ? 0.603 6.330 -16.390 1.00 60.62 95 PRO A C 1
ATOM 766 O O . PRO A 1 95 ? 0.230 6.868 -15.352 1.00 60.62 95 PRO A O 1
ATOM 769 N N . GLU A 1 96 ? -0.279 5.736 -17.201 1.00 65.19 96 GLU A N 1
ATOM 770 C CA . GLU A 1 96 ? -1.730 5.715 -16.971 1.00 65.19 96 GLU A CA 1
ATOM 771 C C . GLU A 1 96 ? -2.107 4.995 -15.674 1.00 65.19 96 GLU A C 1
ATOM 773 O O . GLU A 1 96 ? -3.029 5.421 -14.981 1.00 65.19 96 GLU A O 1
ATOM 778 N N . GLY A 1 97 ? -1.372 3.941 -15.311 1.00 65.75 97 GLY A N 1
ATOM 779 C CA . GLY A 1 97 ? -1.559 3.243 -14.042 1.00 65.75 97 GLY A CA 1
ATOM 780 C C . GLY A 1 97 ? -1.185 4.100 -12.830 1.00 65.75 97 GLY A C 1
ATOM 781 O O . GLY A 1 97 ? -1.926 4.126 -11.848 1.00 65.75 97 GLY A O 1
ATOM 782 N N . GLU A 1 98 ? -0.087 4.855 -12.915 1.00 66.25 98 GLU A N 1
ATOM 783 C CA . GLU A 1 98 ? 0.306 5.809 -11.871 1.00 66.25 98 GLU A CA 1
ATOM 784 C C . GLU A 1 98 ? -0.704 6.958 -11.778 1.00 66.25 98 GLU A C 1
ATOM 786 O O . GLU A 1 98 ? -1.211 7.241 -10.695 1.00 66.25 98 GLU A O 1
ATOM 791 N N . ALA A 1 99 ? -1.108 7.532 -12.914 1.00 70.75 99 ALA A N 1
ATOM 792 C CA . ALA A 1 99 ? -2.145 8.560 -12.969 1.00 70.75 99 ALA A CA 1
ATOM 793 C C . ALA A 1 99 ? -3.493 8.059 -12.417 1.00 70.75 99 ALA A C 1
ATOM 795 O O . ALA A 1 99 ? -4.201 8.797 -11.728 1.00 70.75 99 ALA A O 1
ATOM 796 N N . PHE A 1 100 ? -3.850 6.797 -12.682 1.00 72.94 100 PHE A N 1
ATOM 797 C CA . PHE A 1 100 ? -5.027 6.160 -12.102 1.00 72.94 100 PHE A CA 1
ATOM 798 C C . PHE A 1 100 ? -4.897 6.048 -10.585 1.00 72.94 100 PHE A C 1
ATOM 800 O O . PHE A 1 100 ? -5.798 6.502 -9.879 1.00 72.94 100 PHE A O 1
ATOM 807 N N . LEU A 1 101 ? -3.787 5.511 -10.071 1.00 71.50 101 LEU A N 1
ATOM 808 C CA . LEU A 1 101 ? -3.559 5.423 -8.630 1.00 71.50 101 LEU A CA 1
ATOM 809 C C . LEU A 1 101 ? -3.588 6.804 -7.971 1.00 71.50 101 LEU A C 1
ATOM 811 O O . LEU A 1 101 ? -4.232 6.964 -6.936 1.00 71.50 101 LEU A O 1
ATOM 815 N N . ASP A 1 102 ? -2.971 7.818 -8.567 1.00 70.12 102 ASP A N 1
ATOM 816 C CA . ASP A 1 102 ? -2.994 9.196 -8.065 1.00 70.12 102 ASP A CA 1
ATOM 817 C C . ASP A 1 102 ? -4.389 9.829 -8.097 1.00 70.12 102 ASP A C 1
ATOM 819 O O . ASP A 1 102 ? -4.718 10.672 -7.259 1.00 70.12 102 ASP A O 1
ATOM 823 N N . SER A 1 103 ? -5.251 9.393 -9.019 1.00 70.31 103 SER A N 1
ATOM 824 C CA . SER A 1 103 ? -6.649 9.828 -9.059 1.00 70.31 103 SER A CA 1
ATOM 825 C C . SER A 1 103 ? -7.506 9.219 -7.942 1.00 70.31 103 SER A C 1
ATOM 827 O O . SER A 1 103 ? -8.552 9.783 -7.594 1.00 70.31 103 SER A O 1
ATOM 829 N N . LEU A 1 104 ? -7.084 8.093 -7.352 1.00 71.75 104 LEU A N 1
ATOM 830 C CA . LEU A 1 104 ? -7.845 7.419 -6.307 1.00 71.75 104 LEU A CA 1
ATOM 831 C C . LEU A 1 104 ? -7.807 8.226 -5.009 1.00 71.75 104 LEU A C 1
ATOM 833 O O . LEU A 1 104 ? -6.770 8.425 -4.381 1.00 71.75 104 LEU A O 1
ATOM 837 N N . ARG A 1 105 ? -8.992 8.638 -4.561 1.00 64.12 105 ARG A N 1
ATOM 838 C CA . ARG A 1 105 ? -9.202 9.236 -3.242 1.00 64.12 105 ARG A CA 1
ATOM 839 C C . ARG A 1 105 ? -9.935 8.236 -2.363 1.00 64.12 105 ARG A C 1
ATOM 841 O O . ARG A 1 105 ? -11.086 7.908 -2.638 1.00 64.12 105 ARG A O 1
ATOM 848 N N . VAL A 1 106 ? -9.300 7.780 -1.287 1.00 60.69 106 VAL A N 1
ATOM 849 C CA . VAL A 1 106 ? -9.980 6.984 -0.256 1.00 60.69 106 VAL A CA 1
ATOM 850 C C . VAL A 1 106 ? -10.656 7.937 0.730 1.00 60.69 106 VAL A C 1
ATOM 852 O O . VAL A 1 106 ? -10.019 8.529 1.593 1.00 60.69 106 VAL A O 1
ATOM 855 N N . THR A 1 107 ? -11.962 8.137 0.602 1.00 58.22 107 THR A N 1
ATOM 856 C CA . THR A 1 107 ? -12.722 8.935 1.573 1.00 58.22 107 THR A CA 1
ATOM 857 C C . THR A 1 107 ? -13.251 8.033 2.677 1.00 58.22 107 THR A C 1
ATOM 859 O O . THR A 1 107 ? -13.909 7.035 2.384 1.00 58.22 107 THR A O 1
ATOM 862 N N . ALA A 1 108 ? -13.012 8.387 3.941 1.00 57.16 108 ALA A N 1
ATOM 863 C CA . ALA A 1 108 ? -13.717 7.754 5.047 1.00 57.16 108 ALA A CA 1
ATOM 864 C C . ALA A 1 108 ? -15.220 8.034 4.889 1.00 57.16 108 ALA A C 1
ATOM 866 O O . ALA A 1 108 ? -15.648 9.185 4.930 1.00 57.16 108 ALA A O 1
ATOM 867 N N . THR A 1 109 ? -16.026 6.996 4.674 1.00 51.38 109 THR A N 1
ATOM 868 C CA . THR A 1 109 ? -17.475 7.108 4.840 1.00 51.38 109 THR A CA 1
ATOM 869 C C . THR A 1 109 ? -17.760 7.122 6.331 1.00 51.38 109 THR A C 1
ATOM 871 O O . THR A 1 109 ? -17.562 6.107 7.002 1.00 51.38 109 THR A O 1
ATOM 874 N N . GLU A 1 110 ? -18.207 8.262 6.857 1.00 51.06 110 GLU A N 1
ATOM 875 C CA . GLU A 1 110 ? -18.824 8.298 8.180 1.00 51.06 110 GLU A CA 1
ATOM 876 C C . GLU A 1 110 ? -19.946 7.246 8.220 1.00 51.06 110 GLU A C 1
ATOM 878 O O . GLU A 1 110 ? -20.729 7.152 7.264 1.00 51.06 110 GLU A O 1
ATOM 883 N N . PRO A 1 111 ? 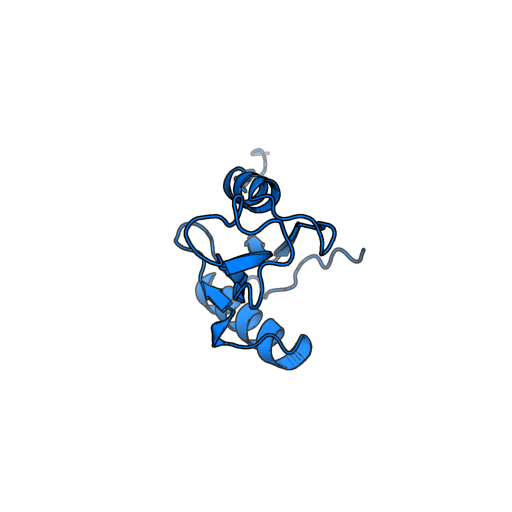-20.055 6.424 9.278 1.00 48.50 111 PRO A N 1
ATOM 884 C CA . PRO A 1 111 ? -21.257 5.632 9.457 1.00 48.50 111 PRO A CA 1
ATOM 885 C C . PRO A 1 111 ? -22.422 6.613 9.589 1.00 48.50 111 PRO A C 1
ATOM 887 O O . PRO A 1 111 ? -22.399 7.490 10.451 1.00 48.50 111 PRO A O 1
ATOM 890 N N . ALA A 1 112 ? -23.421 6.481 8.711 1.00 44.25 112 ALA A N 1
ATOM 891 C CA . ALA A 1 112 ? -24.647 7.261 8.794 1.00 44.25 112 ALA A CA 1
ATOM 892 C C . ALA A 1 112 ? -25.163 7.208 10.237 1.00 44.25 112 ALA A C 1
ATOM 894 O O . ALA A 1 112 ? -25.412 6.116 10.761 1.00 44.25 112 ALA A O 1
ATOM 895 N N . ALA A 1 113 ? -25.261 8.376 10.877 1.00 47.72 113 ALA A N 1
ATOM 896 C CA . ALA A 1 113 ? -25.808 8.507 12.216 1.00 47.72 113 ALA A CA 1
ATOM 897 C C . ALA A 1 113 ? -27.155 7.766 12.277 1.00 47.72 113 ALA A C 1
ATOM 899 O O . ALA A 1 113 ? -28.047 8.030 11.467 1.00 47.72 113 ALA A O 1
ATOM 900 N N . ARG A 1 114 ? -27.258 6.794 13.188 1.00 42.53 114 ARG A N 1
ATOM 901 C CA . ARG A 1 114 ? -28.519 6.142 13.550 1.00 42.53 114 ARG A CA 1
ATOM 902 C C . ARG A 1 114 ? -29.143 6.856 14.733 1.00 42.53 114 ARG A C 1
ATOM 904 O O . ARG A 1 114 ? -28.372 7.221 15.648 1.00 42.53 114 ARG A O 1
#

Secondary structure (DSSP, 8-state):
----TT-S-TTS-HHHHHHHHHHHHHHHS---GGGEEEPPTT--EEEEEEE-----S-TTS--SS-PEEEEEEEEEETTEEEEEE----TT---THHHHHHHH------PPPP-